Protein AF-A0A3M1JJ51-F1 (afdb_monomer_lite)

Secondary structure (DSSP, 8-state):
--HHHHHHHHHHTTPPPEEEEEE--SHHHHHHHHHGGGSSEEEEEEE-S-HHHHHHHHHHTT--HHHHHTSEEES--

Structure (mmCIF, N/CA/C/O backbone):
data_AF-A0A3M1JJ51-F1
#
_entry.id   AF-A0A3M1JJ51-F1
#
loop_
_atom_site.group_PDB
_atom_site.id
_atom_site.type_symbol
_atom_site.label_atom_id
_atom_site.label_alt_id
_atom_site.label_comp_id
_atom_site.label_asym_id
_atom_site.label_entity_id
_atom_site.label_seq_id
_atom_site.pdbx_PDB_ins_code
_atom_site.Cartn_x
_atom_site.Cartn_y
_atom_site.Cartn_z
_atom_site.occupancy
_atom_site.B_iso_or_equiv
_atom_site.auth_seq_id
_atom_site.auth_comp_id
_atom_site.auth_asym_id
_atom_site.auth_atom_id
_atom_site.pdbx_PDB_model_num
ATOM 1 N N . MET A 1 1 ? 4.838 16.711 14.143 1.00 70.69 1 MET A N 1
ATOM 2 C CA . MET A 1 1 ? 3.927 16.218 13.081 1.00 70.69 1 MET A CA 1
ATOM 3 C C . MET A 1 1 ? 2.834 15.361 13.703 1.00 70.69 1 MET A C 1
ATOM 5 O O . MET A 1 1 ? 3.152 14.590 14.596 1.00 70.69 1 MET A O 1
ATOM 9 N N . ASN A 1 2 ? 1.578 15.496 13.262 1.00 94.81 2 ASN A N 1
ATOM 10 C CA . ASN A 1 2 ? 0.395 14.866 13.878 1.00 94.81 2 ASN A CA 1
ATOM 11 C C . ASN A 1 2 ? -0.421 13.961 12.924 1.00 94.81 2 ASN A C 1
ATOM 13 O O . ASN A 1 2 ? -1.497 13.505 13.306 1.00 94.81 2 ASN A O 1
ATOM 17 N N . LEU A 1 3 ? 0.081 13.666 11.714 1.00 94.81 3 LEU A N 1
ATOM 18 C CA . LEU A 1 3 ? -0.659 12.921 10.682 1.00 94.81 3 LEU A CA 1
ATOM 19 C C . LEU A 1 3 ? -1.187 11.570 11.180 1.00 94.81 3 LEU A C 1
ATOM 21 O O . LEU A 1 3 ? -2.358 11.275 10.987 1.00 94.81 3 LEU A O 1
ATOM 25 N N . HIS A 1 4 ? -0.354 10.775 11.858 1.00 95.00 4 HIS A N 1
ATOM 26 C CA . HIS A 1 4 ? -0.764 9.467 12.379 1.00 95.00 4 HIS A CA 1
ATOM 27 C C . HIS A 1 4 ? -1.945 9.577 13.356 1.00 95.00 4 HIS A C 1
ATOM 29 O O . HIS A 1 4 ? -2.920 8.838 13.245 1.00 95.00 4 HIS A O 1
ATOM 35 N N . ALA A 1 5 ? -1.889 10.540 14.283 1.00 96.94 5 ALA A N 1
ATOM 36 C CA . ALA A 1 5 ? -2.959 10.768 15.250 1.00 96.94 5 ALA A CA 1
ATOM 37 C C . ALA A 1 5 ? -4.261 11.209 14.562 1.00 96.94 5 ALA A C 1
ATOM 39 O O . ALA A 1 5 ? -5.329 10.691 14.881 1.00 96.94 5 ALA A O 1
ATOM 40 N N . LEU A 1 6 ? -4.169 12.118 13.586 1.00 97.81 6 LEU A N 1
ATOM 41 C CA . LEU A 1 6 ? -5.330 12.608 12.841 1.00 97.81 6 LEU A CA 1
ATOM 42 C C . LEU A 1 6 ? -5.938 11.537 11.922 1.00 97.81 6 LEU A C 1
ATOM 44 O O . LEU A 1 6 ? -7.160 11.425 11.854 1.00 97.81 6 LEU A O 1
ATOM 48 N N . ALA A 1 7 ? -5.115 10.728 11.251 1.00 97.62 7 ALA A N 1
ATOM 49 C CA . ALA A 1 7 ? -5.571 9.627 10.404 1.00 97.62 7 ALA A CA 1
ATOM 50 C C . ALA A 1 7 ? -6.242 8.516 11.227 1.00 97.62 7 ALA A C 1
ATOM 52 O O . ALA A 1 7 ? -7.272 7.988 10.815 1.00 97.62 7 ALA A O 1
ATOM 53 N N . ARG A 1 8 ? -5.725 8.216 12.426 1.00 97.25 8 ARG A N 1
ATOM 54 C CA . ARG A 1 8 ? -6.378 7.282 13.353 1.00 97.25 8 ARG A CA 1
ATOM 55 C C . ARG A 1 8 ? -7.733 7.809 13.826 1.00 97.25 8 ARG A C 1
ATOM 57 O O . ARG A 1 8 ? -8.726 7.105 13.695 1.00 97.25 8 ARG A O 1
ATOM 64 N N . ALA A 1 9 ? -7.797 9.065 14.273 1.00 97.75 9 ALA A N 1
ATOM 65 C CA . ALA A 1 9 ? -9.059 9.687 14.679 1.00 97.75 9 ALA A CA 1
ATOM 66 C C . ALA A 1 9 ? -10.084 9.724 13.531 1.00 97.75 9 ALA A C 1
A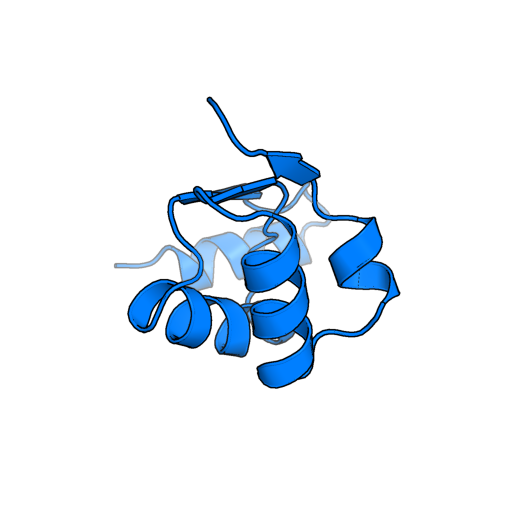TOM 68 O O . ALA A 1 9 ? -11.286 9.644 13.758 1.00 97.75 9 ALA A O 1
ATOM 69 N N . ARG A 1 10 ? -9.621 9.858 12.283 1.00 97.38 10 ARG A N 1
ATOM 70 C CA . ARG A 1 10 ? -10.459 9.775 11.083 1.00 97.38 10 ARG A CA 1
ATOM 71 C C . ARG A 1 10 ? -11.050 8.375 10.882 1.00 97.38 10 ARG A C 1
ATOM 73 O O . ARG A 1 10 ? -12.250 8.269 10.650 1.00 97.38 10 ARG A O 1
ATOM 80 N N . ALA A 1 11 ? -10.236 7.328 11.026 1.00 95.69 11 ALA A N 1
ATOM 81 C CA . ALA A 1 11 ? -10.700 5.943 10.951 1.00 95.69 11 ALA A CA 1
ATOM 82 C C . ALA A 1 11 ? -11.716 5.611 12.063 1.00 95.69 11 ALA A C 1
ATOM 84 O O . ALA A 1 11 ? -12.738 4.992 11.789 1.00 95.69 11 ALA A O 1
ATOM 85 N N . GLU A 1 12 ? -11.490 6.095 13.290 1.00 96.88 12 GLU A N 1
ATOM 86 C CA . GLU A 1 12 ? -12.416 5.930 14.428 1.00 96.88 12 GLU A CA 1
ATOM 87 C C . GLU A 1 12 ? -13.794 6.571 14.181 1.00 96.88 12 GLU A C 1
ATOM 89 O O . GLU A 1 12 ? -14.800 6.087 14.694 1.00 96.88 12 GLU A O 1
ATOM 94 N N . ARG A 1 13 ? -13.866 7.628 13.359 1.00 98.00 13 ARG A N 1
ATOM 95 C CA . ARG A 1 13 ? -15.132 8.257 12.936 1.00 98.00 13 ARG A CA 1
ATOM 96 C C . ARG A 1 13 ? -15.812 7.549 11.756 1.00 98.00 13 ARG A C 1
ATOM 98 O O . ARG A 1 13 ? -16.851 8.016 11.301 1.00 98.00 13 ARG A O 1
ATOM 105 N N . GLY A 1 14 ? -15.239 6.462 11.233 1.00 96.44 14 GLY A N 1
ATOM 106 C CA . GLY A 1 14 ? -15.759 5.754 10.057 1.00 96.44 14 GLY A CA 1
ATOM 107 C C . GLY A 1 14 ? -15.599 6.525 8.741 1.00 96.44 14 GLY A C 1
ATOM 108 O O . GLY A 1 14 ? -16.268 6.219 7.756 1.00 96.44 14 GLY A O 1
ATOM 109 N N . GLU A 1 15 ? -14.735 7.5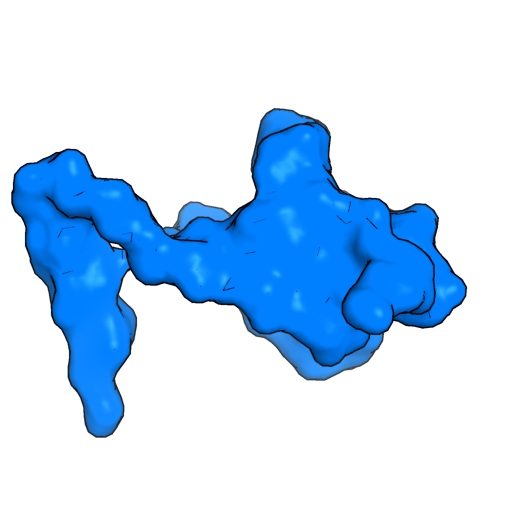41 8.703 1.00 97.81 15 GLU A N 1
ATOM 110 C CA . GLU A 1 15 ? -14.464 8.303 7.484 1.00 97.81 15 GLU A CA 1
ATOM 111 C C . GLU A 1 15 ? -13.485 7.546 6.562 1.00 97.81 15 GLU A C 1
ATOM 113 O O . GLU A 1 15 ? -12.611 6.826 7.053 1.00 97.81 15 GLU A O 1
ATOM 118 N N . PRO A 1 16 ? -13.548 7.748 5.228 1.00 96.50 16 PRO A N 1
ATOM 119 C CA . PRO A 1 16 ? -12.634 7.094 4.290 1.00 96.50 16 PRO A CA 1
ATOM 120 C C . PRO A 1 16 ? -11.163 7.358 4.645 1.00 96.50 16 PRO A C 1
ATOM 122 O O . PRO A 1 16 ? -10.828 8.519 4.893 1.00 96.50 16 PRO A O 1
ATOM 125 N N . PRO A 1 17 ? -10.268 6.358 4.634 1.00 96.38 17 PRO A N 1
ATOM 126 C CA . PRO A 1 17 ? -8.893 6.515 5.105 1.00 96.38 17 PRO A CA 1
ATOM 127 C C . PRO A 1 17 ? -8.080 7.494 4.250 1.00 96.38 17 PRO A C 1
ATOM 129 O O . PRO A 1 17 ? -8.431 7.830 3.115 1.00 96.38 17 PRO A O 1
ATOM 132 N N . VAL A 1 18 ? -6.950 7.948 4.796 1.00 97.44 18 VAL A N 1
ATOM 133 C CA . VAL A 1 18 ? -5.965 8.702 4.013 1.00 97.44 18 VAL A CA 1
ATOM 134 C C . VAL A 1 18 ? -5.300 7.739 3.032 1.00 97.44 18 VAL A C 1
ATOM 136 O O . VAL A 1 18 ? -4.692 6.747 3.439 1.00 97.44 18 VAL A O 1
ATOM 139 N N . ARG A 1 19 ? -5.432 8.041 1.739 1.00 97.81 19 ARG A N 1
ATOM 140 C CA . ARG A 1 19 ? -4.903 7.217 0.649 1.00 97.81 19 ARG A CA 1
ATOM 141 C C . ARG A 1 19 ? -3.489 7.648 0.280 1.00 97.81 19 ARG A C 1
ATOM 143 O O . ARG A 1 19 ? -3.205 8.843 0.216 1.00 97.81 19 ARG A O 1
ATOM 150 N N . VAL A 1 20 ? -2.629 6.674 0.017 1.00 98.06 20 VAL A N 1
ATOM 151 C CA . VAL A 1 20 ? -1.222 6.862 -0.335 1.00 98.06 20 VAL A CA 1
ATOM 152 C C . VAL A 1 20 ? -0.957 6.247 -1.706 1.00 98.06 20 VAL A C 1
ATOM 154 O O . VAL A 1 20 ? -1.260 5.076 -1.942 1.00 98.06 20 VAL A O 1
ATOM 157 N N . GLY A 1 21 ? -0.370 7.048 -2.594 1.00 97.94 21 GLY A N 1
ATOM 158 C CA . GLY A 1 21 ? 0.344 6.560 -3.768 1.00 97.94 21 GLY A CA 1
ATOM 159 C C . GLY A 1 21 ? 1.829 6.463 -3.437 1.00 97.94 21 GLY A C 1
ATOM 160 O O . GLY A 1 21 ? 2.413 7.441 -2.969 1.00 97.94 21 GLY A O 1
ATOM 161 N N . LEU A 1 22 ? 2.428 5.294 -3.639 1.00 97.81 22 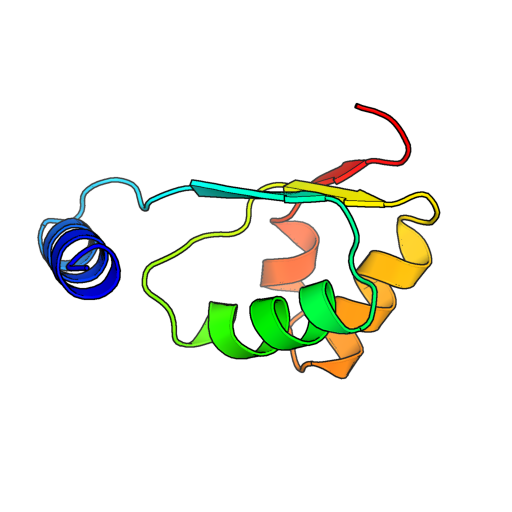LEU A N 1
ATOM 162 C CA . LEU A 1 22 ? 3.863 5.084 -3.457 1.00 97.81 22 LEU A CA 1
ATOM 163 C C . LEU A 1 22 ? 4.550 5.042 -4.824 1.00 97.81 22 LEU A C 1
ATOM 165 O O . LEU A 1 22 ? 4.119 4.304 -5.702 1.00 97.81 22 LEU A O 1
ATOM 169 N N . ILE A 1 23 ? 5.639 5.790 -4.992 1.00 97.25 23 ILE A N 1
ATOM 170 C CA . ILE A 1 23 ? 6.482 5.725 -6.192 1.00 97.25 23 ILE A CA 1
ATOM 171 C C . ILE A 1 23 ? 7.792 5.039 -5.800 1.00 97.25 23 ILE A C 1
ATOM 173 O O . ILE A 1 23 ? 8.586 5.591 -5.038 1.00 97.25 23 ILE A O 1
ATOM 177 N N . GLY A 1 24 ? 7.992 3.824 -6.304 1.00 96.81 24 GLY A N 1
ATOM 178 C CA . GLY A 1 24 ? 9.129 2.956 -6.024 1.00 96.81 24 GLY A CA 1
ATOM 179 C C . GLY A 1 24 ? 8.940 2.068 -4.789 1.00 96.81 24 GLY A C 1
ATOM 180 O O . GLY A 1 24 ? 8.913 2.535 -3.650 1.00 96.81 24 GLY A O 1
ATOM 181 N N . ALA A 1 25 ? 8.925 0.753 -5.002 1.00 97.44 25 ALA A N 1
ATOM 182 C CA . ALA A 1 25 ? 8.861 -0.292 -3.979 1.00 97.44 25 ALA A CA 1
ATOM 183 C C . ALA A 1 25 ? 10.246 -0.883 -3.632 1.00 97.44 25 ALA A C 1
ATOM 185 O O . ALA A 1 25 ? 10.350 -1.987 -3.100 1.00 97.44 25 ALA A O 1
ATOM 186 N N . GLY A 1 26 ? 11.326 -0.136 -3.897 1.00 96.19 26 GLY A N 1
ATOM 187 C CA . GLY A 1 26 ? 12.698 -0.494 -3.517 1.00 96.19 26 GLY A CA 1
ATOM 188 C C . GLY A 1 26 ? 12.937 -0.478 -1.998 1.00 96.19 26 GLY A C 1
ATOM 189 O O . GLY A 1 26 ? 12.013 -0.596 -1.200 1.00 96.19 26 GLY A O 1
ATOM 190 N N . LYS A 1 27 ? 14.187 -0.288 -1.556 1.00 96.00 27 LYS A N 1
ATOM 191 C CA . LYS A 1 27 ? 14.578 -0.419 -0.133 1.00 96.00 27 LYS A CA 1
ATOM 192 C C . LYS A 1 27 ? 13.717 0.409 0.832 1.00 96.00 27 LYS A C 1
ATOM 194 O O . LYS A 1 27 ? 13.203 -0.124 1.810 1.00 96.00 27 LYS A O 1
ATOM 199 N N . PHE A 1 28 ? 13.551 1.701 0.550 1.00 97.00 28 PHE A N 1
ATOM 200 C CA . PHE A 1 28 ? 12.771 2.600 1.406 1.00 97.00 28 PHE A CA 1
ATOM 201 C C . PHE A 1 28 ? 11.264 2.405 1.240 1.00 97.00 28 PHE A C 1
ATOM 203 O O . PHE A 1 28 ? 1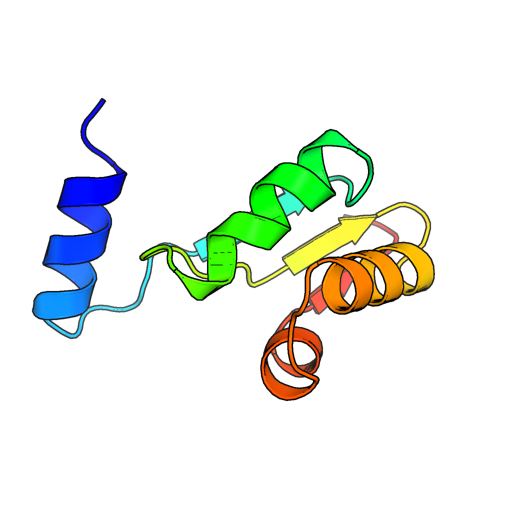0.542 2.417 2.234 1.00 97.00 28 PHE A O 1
ATOM 210 N N . GLY A 1 29 ? 10.803 2.146 0.012 1.00 97.69 29 GLY A N 1
ATOM 211 C CA . GLY A 1 29 ? 9.410 1.792 -0.252 1.00 97.69 29 GLY A CA 1
ATOM 212 C C . GLY A 1 29 ? 8.994 0.558 0.546 1.00 97.69 29 GLY A C 1
ATOM 213 O O . GLY A 1 29 ? 8.016 0.602 1.276 1.00 97.69 29 GLY A O 1
ATOM 214 N N . SER A 1 30 ? 9.806 -0.498 0.528 1.00 97.75 30 SER A N 1
ATOM 215 C CA . SER A 1 30 ? 9.584 -1.718 1.313 1.00 97.75 30 SER A CA 1
ATOM 216 C C . SER A 1 30 ? 9.572 -1.463 2.828 1.00 97.75 30 SER A C 1
ATOM 218 O O . SER A 1 30 ? 8.726 -2.009 3.532 1.00 97.75 30 SER A O 1
ATOM 220 N N . MET A 1 31 ? 10.449 -0.594 3.351 1.00 97.88 31 MET A N 1
ATOM 221 C CA . MET A 1 31 ? 10.415 -0.201 4.773 1.00 97.88 31 MET A CA 1
ATOM 222 C C . MET A 1 31 ? 9.109 0.504 5.159 1.00 97.88 31 MET A C 1
ATOM 224 O O . MET A 1 31 ? 8.604 0.306 6.266 1.00 97.88 31 MET A O 1
ATOM 228 N N . PHE A 1 32 ? 8.558 1.322 4.261 1.00 98.00 32 PHE A N 1
ATOM 229 C CA . PHE A 1 32 ? 7.248 1.935 4.451 1.00 98.00 32 PHE A CA 1
ATOM 230 C C . PHE A 1 32 ? 6.122 0.897 4.338 1.00 98.00 32 PHE A C 1
ATOM 232 O O . PHE A 1 32 ? 5.291 0.812 5.238 1.00 98.00 32 PHE A O 1
ATOM 239 N N . LEU A 1 33 ? 6.130 0.058 3.294 1.00 98.31 33 LEU A N 1
ATOM 240 C CA . LEU A 1 33 ? 5.118 -0.978 3.053 1.00 98.31 33 LEU A CA 1
ATOM 241 C C . LEU A 1 33 ? 4.996 -1.961 4.229 1.00 98.31 33 LEU A C 1
ATOM 243 O O . LEU A 1 33 ? 3.882 -2.349 4.565 1.00 98.31 33 LEU A O 1
ATOM 247 N N . ASN A 1 34 ? 6.096 -2.299 4.910 1.00 98.00 34 ASN A N 1
ATOM 248 C CA . ASN A 1 34 ? 6.084 -3.131 6.125 1.00 98.00 34 ASN A CA 1
ATOM 249 C C . ASN A 1 34 ? 5.226 -2.524 7.259 1.00 98.00 34 ASN A C 1
ATOM 251 O O . ASN A 1 34 ? 4.579 -3.236 8.017 1.00 98.00 34 ASN A O 1
ATOM 255 N N . GLN A 1 35 ? 5.161 -1.195 7.360 1.00 96.88 35 GLN A N 1
ATOM 256 C CA . GLN A 1 35 ? 4.380 -0.514 8.400 1.00 96.88 35 GLN A CA 1
ATOM 257 C C . GLN A 1 35 ? 2.905 -0.334 8.023 1.00 96.88 35 GLN A C 1
ATOM 259 O O . GLN A 1 35 ? 2.076 -0.098 8.897 1.00 96.88 35 GLN A O 1
ATOM 264 N N . VAL A 1 36 ? 2.554 -0.439 6.736 1.00 97.00 36 VAL A N 1
ATOM 265 C CA . VAL A 1 36 ? 1.191 -0.168 6.251 1.00 97.00 36 VAL A CA 1
ATOM 266 C C . VAL A 1 36 ? 0.121 -1.013 6.955 1.00 97.00 36 VAL A C 1
ATOM 268 O O . VAL A 1 36 ? -0.869 -0.409 7.371 1.00 97.00 36 VAL A O 1
ATOM 271 N N . PRO A 1 37 ? 0.289 -2.339 7.171 1.00 95.38 37 PRO A N 1
ATOM 272 C CA . PRO A 1 37 ? -0.732 -3.170 7.817 1.00 95.38 37 PRO A CA 1
ATOM 273 C C . PRO A 1 37 ? -1.127 -2.725 9.230 1.00 95.38 37 PRO A C 1
ATOM 275 O O . PRO A 1 37 ? -2.235 -3.019 9.667 1.00 95.38 37 PRO A O 1
ATOM 278 N N . THR A 1 38 ? -0.243 -2.024 9.944 1.00 94.62 38 THR A N 1
ATOM 279 C CA . THR A 1 38 ? -0.491 -1.511 11.303 1.00 94.62 38 THR A CA 1
ATOM 280 C C . THR A 1 38 ? -0.696 0.004 11.341 1.00 94.62 38 THR A C 1
ATOM 282 O O . THR A 1 38 ? -0.864 0.584 12.414 1.00 94.62 38 THR A O 1
ATOM 285 N N . SER A 1 39 ? -0.704 0.659 10.179 1.00 95.56 39 SER A N 1
ATOM 286 C CA . SER A 1 39 ? -0.898 2.101 10.049 1.00 95.56 39 SER A CA 1
ATOM 287 C C . SER A 1 39 ? -2.364 2.454 9.756 1.00 95.56 39 SER A C 1
ATOM 289 O O . SER A 1 39 ? -3.081 1.658 9.155 1.00 95.56 39 SER A O 1
ATOM 291 N N . PRO A 1 40 ? -2.815 3.682 10.074 1.00 96.75 40 PRO A N 1
ATOM 292 C CA . PRO A 1 40 ? -4.128 4.183 9.655 1.00 96.75 40 PRO A CA 1
ATOM 293 C C . PRO A 1 40 ? -4.165 4.638 8.180 1.00 96.75 40 PRO A C 1
ATOM 295 O O . PRO A 1 40 ? -5.112 5.305 7.762 1.00 96.75 40 PRO A O 1
ATOM 298 N N . LEU A 1 41 ? -3.110 4.365 7.405 1.00 97.12 41 LEU A N 1
ATOM 299 C CA . LEU A 1 41 ? -2.986 4.764 6.006 1.00 97.12 41 LEU A CA 1
ATOM 300 C C . LEU A 1 41 ? -3.341 3.594 5.091 1.00 97.12 41 LEU A C 1
ATOM 302 O O . LEU A 1 41 ? -3.022 2.444 5.383 1.00 97.12 41 LEU A O 1
ATOM 306 N N . GLN A 1 42 ? -3.932 3.904 3.941 1.00 97.38 42 GLN A N 1
ATOM 307 C CA . GLN A 1 42 ? -4.216 2.917 2.906 1.00 97.38 42 GLN A CA 1
ATOM 308 C C . GLN A 1 42 ? -3.376 3.210 1.666 1.00 97.38 42 GLN A C 1
ATOM 310 O O . GLN A 1 42 ? -3.556 4.241 1.022 1.00 97.38 42 GLN A O 1
ATOM 315 N N . VAL A 1 43 ? -2.481 2.297 1.296 1.00 98.25 43 VAL A N 1
ATOM 316 C CA . VAL A 1 43 ? -1.819 2.361 -0.012 1.00 98.25 43 VAL A CA 1
ATOM 317 C C . VAL A 1 43 ? -2.800 1.868 -1.065 1.00 98.25 43 VAL A C 1
ATOM 319 O O . VAL A 1 43 ? -3.296 0.752 -0.965 1.00 98.25 43 VAL A O 1
ATOM 322 N N . THR A 1 44 ? -3.105 2.711 -2.049 1.00 98.25 44 THR A N 1
ATOM 323 C CA . THR A 1 44 ? -4.054 2.376 -3.124 1.00 98.25 44 THR A CA 1
ATOM 324 C C . THR A 1 44 ? -3.377 2.191 -4.473 1.00 98.25 44 THR A C 1
ATOM 326 O O . THR A 1 44 ? -3.946 1.556 -5.356 1.00 98.25 44 THR A O 1
ATOM 329 N N . ALA A 1 45 ? -2.175 2.744 -4.644 1.00 98.25 45 ALA A N 1
ATOM 330 C CA . ALA A 1 45 ? -1.400 2.608 -5.866 1.00 98.25 45 ALA A CA 1
ATOM 331 C C . ALA A 1 45 ? 0.101 2.565 -5.566 1.00 98.25 45 ALA A C 1
ATOM 333 O O . ALA A 1 45 ? 0.589 3.285 -4.689 1.00 98.25 45 ALA A O 1
ATOM 334 N N . ILE A 1 46 ? 0.820 1.743 -6.322 1.00 98.19 46 ILE A N 1
ATOM 335 C CA . ILE A 1 46 ? 2.275 1.669 -6.337 1.00 98.19 46 ILE A CA 1
ATOM 336 C C . ILE A 1 46 ? 2.730 1.811 -7.790 1.00 98.19 46 ILE A C 1
ATOM 338 O O . ILE A 1 46 ? 2.424 0.957 -8.619 1.00 98.19 46 ILE A O 1
ATOM 342 N N . ALA A 1 47 ? 3.457 2.883 -8.091 1.00 98.06 47 ALA A N 1
ATOM 343 C CA . ALA A 1 47 ? 4.136 3.055 -9.369 1.00 98.06 47 ALA A CA 1
ATOM 344 C C . ALA A 1 47 ? 5.577 2.553 -9.234 1.00 98.06 47 ALA A C 1
ATOM 346 O O . ALA A 1 47 ? 6.310 3.015 -8.358 1.00 98.06 47 ALA A O 1
ATOM 347 N N . ASP A 1 48 ? 5.988 1.601 -10.063 1.00 97.06 48 ASP A N 1
ATOM 348 C CA . ASP A 1 48 ? 7.341 1.043 -10.057 1.00 97.06 48 ASP A CA 1
ATOM 349 C C . ASP A 1 48 ? 7.722 0.595 -11.470 1.00 97.06 48 ASP A C 1
ATOM 351 O O . ASP A 1 48 ? 6.893 0.032 -12.177 1.00 97.06 48 ASP A O 1
ATOM 355 N N . LEU A 1 49 ? 8.992 0.766 -11.854 1.00 96.50 49 LEU A N 1
ATOM 356 C CA . LEU A 1 49 ? 9.515 0.309 -13.151 1.00 96.50 49 LEU A CA 1
ATOM 357 C C . LEU A 1 49 ? 9.348 -1.205 -13.363 1.00 96.50 49 LEU A C 1
ATOM 359 O O . LEU A 1 49 ? 9.509 -1.699 -14.472 1.00 96.50 49 LEU A O 1
ATOM 363 N N . SER A 1 50 ? 9.100 -1.967 -12.297 1.00 96.75 50 SER A N 1
ATOM 364 C CA . SER A 1 50 ? 8.711 -3.366 -12.387 1.00 96.75 50 SER A CA 1
ATOM 365 C C . SER A 1 50 ? 7.552 -3.662 -11.425 1.00 96.75 50 SER A C 1
ATOM 367 O O . SER A 1 50 ? 7.784 -3.982 -10.251 1.00 96.75 50 SER A O 1
ATOM 369 N N . PRO A 1 51 ? 6.295 -3.638 -11.915 1.00 97.06 51 PRO A N 1
ATOM 370 C CA . PRO A 1 51 ? 5.109 -3.970 -11.122 1.00 97.06 51 PRO A CA 1
ATOM 371 C C . PRO A 1 51 ? 5.208 -5.325 -10.408 1.00 97.06 51 PRO A C 1
ATOM 373 O O . PRO A 1 51 ? 4.800 -5.465 -9.255 1.00 97.06 51 PRO A O 1
ATOM 376 N N . ASP A 1 52 ? 5.810 -6.326 -11.053 1.00 97.56 52 ASP A N 1
ATOM 377 C CA . ASP A 1 52 ? 5.991 -7.653 -10.460 1.00 97.56 52 ASP A CA 1
ATOM 378 C C . ASP A 1 52 ? 6.995 -7.658 -9.306 1.00 97.56 52 ASP A C 1
ATOM 380 O O . ASP A 1 52 ? 6.757 -8.318 -8.288 1.00 97.56 52 ASP A O 1
ATOM 384 N N . ARG A 1 53 ? 8.083 -6.879 -9.402 1.00 97.31 53 ARG A N 1
ATOM 385 C CA . ARG A 1 53 ? 9.005 -6.691 -8.272 1.00 97.31 53 ARG A CA 1
ATOM 386 C C . ARG A 1 53 ? 8.322 -5.967 -7.119 1.00 97.31 53 ARG A C 1
ATOM 388 O O . ARG A 1 53 ? 8.534 -6.357 -5.974 1.00 97.31 53 ARG A O 1
ATOM 395 N N . ALA A 1 54 ? 7.473 -4.981 -7.399 1.00 98.00 54 ALA A N 1
ATOM 396 C CA . ALA A 1 54 ? 6.699 -4.301 -6.366 1.00 98.00 54 ALA A CA 1
ATOM 397 C C . ALA A 1 54 ? 5.724 -5.256 -5.651 1.00 98.00 54 ALA A C 1
ATOM 399 O O . ALA A 1 54 ? 5.684 -5.281 -4.420 1.00 98.00 54 ALA A O 1
ATOM 400 N N . ARG A 1 55 ? 5.016 -6.126 -6.387 1.00 98.44 55 ARG A N 1
ATOM 401 C CA . ARG A 1 55 ? 4.183 -7.188 -5.787 1.00 98.44 55 ARG A CA 1
ATOM 402 C C . ARG A 1 55 ? 5.007 -8.148 -4.929 1.00 98.44 55 ARG A C 1
ATOM 404 O O . ARG A 1 55 ? 4.588 -8.511 -3.831 1.00 98.44 55 ARG A O 1
ATOM 411 N N . ALA A 1 56 ? 6.180 -8.565 -5.409 1.00 98.31 56 ALA A N 1
ATOM 412 C CA . ALA A 1 56 ? 7.082 -9.432 -4.651 1.00 98.31 56 ALA A CA 1
ATOM 413 C C . ALA A 1 56 ? 7.596 -8.755 -3.369 1.00 98.31 56 ALA A C 1
ATOM 415 O O . ALA A 1 56 ? 7.680 -9.406 -2.325 1.00 98.31 56 ALA A O 1
ATOM 416 N N . ALA A 1 57 ? 7.881 -7.452 -3.414 1.00 98.31 57 ALA A N 1
ATOM 417 C CA . ALA A 1 57 ? 8.258 -6.669 -2.242 1.00 98.31 57 ALA A CA 1
ATOM 418 C C . ALA A 1 57 ? 7.133 -6.638 -1.196 1.00 98.31 57 ALA A C 1
ATOM 420 O O . ALA A 1 57 ? 7.400 -6.929 -0.032 1.00 98.31 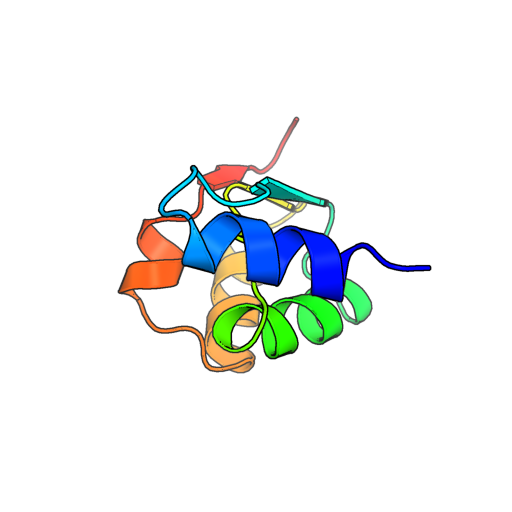57 ALA A O 1
ATOM 421 N N . CYS A 1 58 ? 5.877 -6.397 -1.605 1.00 98.50 58 CYS A N 1
ATOM 422 C CA . CYS A 1 58 ? 4.708 -6.485 -0.720 1.00 98.50 58 CYS A CA 1
ATOM 423 C C . CYS A 1 58 ? 4.618 -7.852 -0.019 1.00 98.50 58 CYS A C 1
ATOM 425 O O . CYS A 1 58 ? 4.493 -7.906 1.203 1.00 98.50 58 CYS A O 1
ATOM 427 N N . ARG A 1 59 ? 4.758 -8.959 -0.764 1.00 98.31 59 ARG A N 1
ATOM 428 C CA . ARG A 1 59 ? 4.768 -10.313 -0.171 1.00 98.31 59 ARG A CA 1
ATOM 429 C C . ARG A 1 59 ? 5.929 -10.514 0.799 1.00 98.31 59 ARG A C 1
ATOM 431 O O . ARG A 1 59 ? 5.746 -11.076 1.872 1.00 98.31 59 ARG A O 1
ATOM 438 N N . THR A 1 60 ? 7.115 -10.022 0.444 1.00 98.25 60 THR A N 1
ATOM 439 C CA . THR A 1 60 ? 8.324 -10.131 1.278 1.00 98.25 60 THR A CA 1
ATOM 440 C C . THR A 1 60 ? 8.150 -9.424 2.622 1.00 98.25 60 THR A C 1
ATOM 442 O O . THR A 1 60 ? 8.634 -9.914 3.638 1.00 98.25 60 THR A O 1
ATOM 445 N N . VAL A 1 61 ? 7.432 -8.297 2.647 1.00 97.94 61 VAL A N 1
ATOM 446 C CA . VAL A 1 61 ? 7.110 -7.572 3.888 1.00 97.94 61 VAL A CA 1
ATOM 447 C C . VAL A 1 61 ? 5.836 -8.076 4.580 1.00 97.94 61 VAL A C 1
ATOM 449 O O . VAL A 1 61 ? 5.357 -7.439 5.513 1.00 97.94 61 VAL A O 1
ATOM 452 N N . GLY A 1 62 ? 5.294 -9.218 4.148 1.00 97.50 62 GLY A N 1
ATOM 453 C CA . GLY A 1 62 ? 4.197 -9.911 4.821 1.00 97.50 62 GLY A CA 1
ATOM 454 C C . GLY A 1 62 ? 2.795 -9.431 4.454 1.00 97.50 62 GLY A C 1
ATOM 455 O O . GLY A 1 62 ? 1.857 -9.709 5.198 1.00 97.50 62 GLY A O 1
ATOM 456 N N . TRP A 1 63 ? 2.614 -8.713 3.340 1.00 98.19 63 TRP A N 1
ATOM 457 C CA . TRP A 1 63 ? 1.261 -8.435 2.854 1.00 98.19 63 TRP A CA 1
ATOM 458 C C . TRP A 1 63 ? 0.585 -9.718 2.364 1.00 98.19 63 TRP A C 1
ATOM 460 O O . TRP A 1 63 ? 1.175 -10.496 1.615 1.00 98.19 63 TRP A O 1
ATOM 470 N N . ASP A 1 64 ? -0.673 -9.885 2.764 1.00 97.62 64 ASP A N 1
ATOM 471 C CA . ASP A 1 64 ? -1.597 -10.877 2.218 1.00 97.62 64 ASP A CA 1
ATOM 472 C C . ASP A 1 64 ? -2.011 -10.559 0.766 1.00 97.62 64 ASP A C 1
ATOM 474 O O . ASP A 1 64 ? -1.855 -9.437 0.266 1.00 97.62 64 ASP A O 1
ATOM 478 N N . ASP A 1 65 ? -2.552 -11.571 0.082 1.00 97.62 65 ASP A N 1
ATOM 479 C CA . ASP A 1 65 ? -3.002 -11.435 -1.305 1.00 97.62 65 ASP A CA 1
ATOM 480 C C . ASP A 1 65 ? -4.189 -10.471 -1.439 1.00 97.62 65 ASP A C 1
ATOM 482 O O . ASP A 1 65 ? -4.320 -9.812 -2.466 1.00 97.62 65 ASP A O 1
ATOM 486 N N . GLU A 1 66 ? -5.033 -10.333 -0.411 1.00 97.75 66 GLU A N 1
ATOM 487 C CA . GLU A 1 66 ? -6.171 -9.407 -0.430 1.00 97.75 66 GLU A CA 1
ATOM 488 C C . GLU A 1 66 ? -5.700 -7.954 -0.565 1.00 97.75 66 GLU A C 1
ATOM 490 O O . GLU A 1 66 ? -6.136 -7.236 -1.468 1.00 97.75 66 GLU A O 1
ATOM 495 N N . ARG A 1 67 ? -4.744 -7.528 0.267 1.00 97.44 67 ARG A N 1
ATOM 496 C CA . ARG A 1 67 ? -4.170 -6.179 0.227 1.00 97.44 67 ARG A CA 1
ATOM 497 C C . ARG A 1 67 ? -3.420 -5.926 -1.076 1.00 97.44 67 ARG A C 1
ATOM 499 O O . ARG A 1 67 ? -3.511 -4.829 -1.628 1.00 97.44 67 ARG A O 1
ATOM 506 N N . ILE A 1 68 ? -2.697 -6.927 -1.583 1.00 98.19 68 ILE A N 1
ATOM 507 C CA . ILE A 1 68 ? -2.010 -6.826 -2.877 1.00 98.19 68 ILE A CA 1
ATOM 508 C C . ILE A 1 68 ? -3.032 -6.650 -4.006 1.00 98.19 68 ILE A C 1
ATOM 510 O O . ILE A 1 68 ? -2.877 -5.742 -4.817 1.00 98.19 68 ILE A O 1
ATOM 514 N N . ASN A 1 69 ? -4.099 -7.448 -4.037 1.00 97.94 69 ASN A N 1
ATOM 515 C CA . ASN A 1 69 ? -5.136 -7.365 -5.069 1.00 97.94 69 ASN A CA 1
ATOM 516 C C . ASN A 1 69 ? -5.950 -6.064 -4.995 1.00 97.94 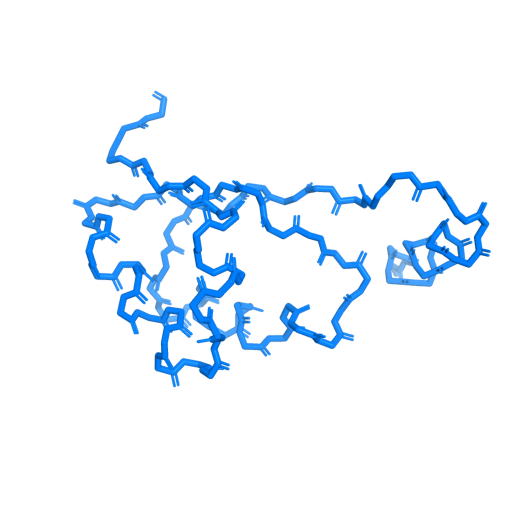69 ASN A C 1
ATOM 518 O O . ASN A 1 69 ? -6.426 -5.579 -6.019 1.00 97.94 69 ASN A O 1
ATOM 522 N N . ALA A 1 70 ? -6.079 -5.470 -3.806 1.00 97.69 70 ALA A N 1
ATOM 523 C CA . ALA A 1 70 ? -6.702 -4.162 -3.610 1.00 97.69 70 ALA A CA 1
ATOM 524 C C . ALA A 1 70 ? -5.799 -2.970 -3.998 1.00 97.69 70 ALA A C 1
ATOM 526 O O . ALA A 1 70 ? -6.253 -1.824 -3.958 1.00 97.69 70 ALA A O 1
ATOM 527 N N . THR A 1 71 ? -4.533 -3.212 -4.354 1.00 98.31 71 THR A N 1
ATOM 528 C CA . THR A 1 71 ? -3.556 -2.174 -4.707 1.00 98.31 71 THR A CA 1
ATOM 529 C C . THR A 1 71 ? -3.323 -2.149 -6.215 1.00 98.31 71 THR A C 1
ATOM 531 O O . THR A 1 71 ? -2.996 -3.166 -6.824 1.00 98.31 71 THR A O 1
ATOM 534 N N . ALA A 1 72 ? -3.438 -0.974 -6.834 1.00 98.31 72 ALA A N 1
ATOM 535 C CA . ALA A 1 72 ? -3.048 -0.802 -8.228 1.00 98.31 72 ALA A CA 1
ATOM 536 C C . ALA A 1 72 ? -1.517 -0.813 -8.351 1.00 98.31 72 ALA A C 1
ATOM 538 O O . ALA A 1 72 ? -0.830 -0.119 -7.603 1.00 98.31 72 ALA A O 1
ATOM 539 N N . PHE A 1 73 ? -0.982 -1.563 -9.312 1.00 98.25 73 PHE A N 1
ATOM 540 C CA . PHE A 1 73 ? 0.440 -1.538 -9.651 1.00 98.25 73 PHE A CA 1
ATOM 541 C C . PHE A 1 73 ? 0.593 -0.995 -11.065 1.00 98.25 73 PHE A C 1
ATOM 543 O O . PHE A 1 73 ? -0.025 -1.530 -11.986 1.00 98.25 73 PHE A O 1
ATOM 550 N N . LEU A 1 74 ? 1.392 0.057 -11.213 1.00 97.62 74 LEU A N 1
ATOM 551 C CA . LEU A 1 74 ? 1.542 0.819 -12.449 1.00 97.62 74 LEU A CA 1
ATOM 552 C C . LEU A 1 74 ? 3.016 0.831 -12.868 1.00 97.62 74 LEU A C 1
ATOM 554 O O . LEU A 1 74 ? 3.889 0.982 -12.012 1.00 97.62 74 LEU A O 1
ATOM 558 N N . GLU A 1 75 ? 3.284 0.647 -14.160 1.00 94.56 75 GLU A N 1
ATOM 559 C CA . GLU A 1 75 ? 4.641 0.723 -14.731 1.00 94.56 75 GLU A CA 1
ATOM 560 C C . GLU A 1 75 ? 5.004 2.161 -15.142 1.00 94.56 75 GLU A C 1
ATOM 562 O O . GLU A 1 75 ? 6.161 2.571 -15.039 1.00 94.56 75 GLU A O 1
ATOM 567 N N . ASP A 1 76 ? 3.996 2.950 -15.519 1.00 81.88 76 ASP A N 1
ATOM 568 C CA . ASP A 1 76 ? 4.054 4.374 -15.835 1.00 81.88 76 ASP A CA 1
ATOM 569 C C . ASP A 1 76 ? 2.964 5.155 -15.069 1.00 81.88 76 ASP A C 1
ATOM 571 O O . ASP A 1 76 ? 2.047 4.574 -14.483 1.00 81.88 76 ASP A O 1
ATOM 575 N N . GLY A 1 77 ? 3.129 6.476 -14.967 1.00 60.97 77 GLY A N 1
ATOM 576 C CA . GLY A 1 77 ? 2.251 7.376 -14.208 1.00 60.97 77 GLY A CA 1
ATOM 577 C C . GLY A 1 77 ? 1.753 8.544 -15.037 1.00 60.97 77 GLY A C 1
ATOM 578 O O . GLY A 1 77 ? 2.395 8.850 -16.067 1.00 60.97 77 GLY A O 1
#

Sequence (77 aa):
MNLHALARARAERGEPPVRVGLIGAGKFGSMFLNQVPTSPLQVTAIADLSPDRARAACRTVGWDDERINATAFLEDG

Radius of gyration: 12.66 Å; chains: 1; bounding box: 30×28×31 Å

Foldseek 3Di:
DCVQVVQVVCVVVVHDGAEDEAEDCPDVVLVVLLCQVVGSYQYAEYAYCDLVVSLVSNVVSPDDPVSSVNHHYHNDD

pLDDT: mean 96.3, std 5.42, range [60.97, 98.5]